Protein AF-A0A7S1CWX9-F1 (afdb_monomer_lite)

InterPro domains:
  IPR001563 Peptidase S10, serine carboxypeptidase [PF00450] (46-100)
  IPR029058 Alpha/Beta hydrolase fold [G3DSA:3.40.50.1820] (44-93)
  IPR029058 Alpha/Beta hydrolase fold [SSF53474] (20-100)

Secondary structure (DSSP, 8-state):
-HHHHHHHHHHHHHHHHHTHHHHEE--TT-----S-PPPPPEESS-EEEEEETTHHHHHHHHHHHHHHHHHTT---SSB--EEEEEEES----HHHH--HHHHHHT-

Foldseek 3Di:
DVVVLVVVLVVVLVVCVVVVVPFWDFDPPPPPDPDPDGGQIETPDADEAEEEEQVLVVVVVNVCSLVVCVVVVHPDRYHHHHDYYYYYHYPNDPVVVVVVVVVVVVD

Organism: Cyclophora tenuis (NCBI:txid216820)

Structure (mmCIF, N/CA/C/O backbone):
data_AF-A0A7S1CWX9-F1
#
_entry.id   AF-A0A7S1CWX9-F1
#
loop_
_atom_site.group_PDB
_atom_site.id
_atom_site.type_symbol
_atom_site.label_atom_id
_atom_site.label_alt_id
_atom_site.label_comp_id
_atom_site.label_asym_id
_atom_site.label_entity_id
_atom_site.label_seq_id
_atom_site.pdbx_PDB_ins_code
_atom_site.Cartn_x
_atom_site.Cartn_y
_atom_site.Cartn_z
_atom_site.occupancy
_atom_site.B_iso_or_equiv
_atom_site.auth_seq_id
_atom_site.auth_comp_id
_atom_site.auth_asym_id
_atom_site.auth_atom_id
_atom_site.pdbx_PDB_model_num
ATOM 1 N N . ASP A 1 1 ? 14.967 -2.715 1.819 1.00 81.31 1 ASP A N 1
ATOM 2 C CA . ASP A 1 1 ? 14.940 -1.434 2.550 1.00 81.31 1 ASP A CA 1
ATOM 3 C C . ASP A 1 1 ? 14.035 -1.447 3.774 1.00 81.31 1 ASP A C 1
ATOM 5 O O . ASP A 1 1 ? 12.858 -1.123 3.681 1.00 81.31 1 ASP A O 1
ATOM 9 N N . HIS A 1 2 ? 14.574 -1.802 4.943 1.00 90.75 2 HIS A N 1
ATOM 10 C CA . HIS A 1 2 ? 13.790 -1.790 6.186 1.00 90.75 2 HIS A CA 1
ATOM 11 C C . HIS A 1 2 ? 13.342 -0.373 6.585 1.00 90.75 2 HIS A C 1
ATOM 13 O O . HIS A 1 2 ? 12.192 -0.182 6.972 1.00 90.75 2 HIS A O 1
ATOM 19 N N . GLU A 1 3 ? 14.234 0.617 6.479 1.00 94.62 3 GLU A N 1
ATOM 20 C CA . GLU A 1 3 ? 13.951 2.019 6.821 1.00 94.62 3 GLU A CA 1
ATOM 21 C C . GLU A 1 3 ? 12.839 2.593 5.935 1.00 94.62 3 GLU A C 1
ATOM 23 O O . GLU A 1 3 ? 11.813 3.021 6.450 1.00 94.62 3 GLU A O 1
ATOM 28 N N . VAL A 1 4 ? 12.960 2.454 4.609 1.00 95.38 4 VAL A N 1
ATOM 29 C CA . VAL A 1 4 ? 11.935 2.917 3.657 1.00 95.38 4 VAL A CA 1
ATOM 30 C C . VAL A 1 4 ? 10.576 2.262 3.924 1.00 95.38 4 VAL A C 1
ATOM 32 O O . VAL A 1 4 ? 9.558 2.951 3.945 1.00 95.38 4 VAL A O 1
ATOM 35 N N . ASN A 1 5 ? 10.537 0.946 4.163 1.00 95.94 5 ASN A N 1
ATOM 36 C CA . ASN A 1 5 ? 9.288 0.253 4.491 1.00 95.94 5 ASN A CA 1
ATOM 37 C C . ASN A 1 5 ? 8.676 0.766 5.803 1.00 95.94 5 ASN A C 1
ATOM 39 O O . ASN A 1 5 ? 7.458 0.934 5.898 1.00 95.94 5 ASN A O 1
ATOM 43 N N . THR A 1 6 ? 9.517 1.015 6.807 1.00 94.56 6 THR A N 1
ATOM 44 C CA . THR A 1 6 ? 9.104 1.518 8.119 1.00 94.56 6 THR A CA 1
ATOM 45 C C . THR A 1 6 ? 8.504 2.913 7.992 1.00 94.56 6 THR A C 1
ATOM 47 O O . THR A 1 6 ? 7.359 3.124 8.393 1.00 94.56 6 THR A O 1
ATOM 50 N N . ASP A 1 7 ? 9.230 3.836 7.367 1.00 96.12 7 ASP A N 1
ATOM 51 C CA . ASP A 1 7 ? 8.813 5.228 7.196 1.00 96.12 7 ASP A CA 1
ATOM 52 C C . ASP A 1 7 ? 7.554 5.340 6.341 1.00 96.12 7 ASP A C 1
ATOM 54 O O . ASP A 1 7 ? 6.619 6.062 6.695 1.00 96.12 7 ASP A O 1
ATOM 58 N N . PHE A 1 8 ? 7.480 4.572 5.250 1.00 96.06 8 PHE A N 1
ATOM 59 C CA . PHE A 1 8 ? 6.285 4.520 4.415 1.00 96.06 8 PHE A CA 1
ATOM 60 C C . PHE A 1 8 ? 5.073 3.997 5.192 1.00 96.06 8 PHE A C 1
ATOM 62 O O . PHE A 1 8 ? 3.980 4.554 5.079 1.00 96.06 8 PHE A O 1
ATOM 69 N N . THR A 1 9 ? 5.257 2.958 6.011 1.00 94.94 9 THR A N 1
ATOM 70 C CA . THR A 1 9 ? 4.179 2.418 6.849 1.00 94.94 9 THR A CA 1
ATOM 71 C C . THR A 1 9 ? 3.691 3.463 7.849 1.00 94.94 9 THR A C 1
ATOM 73 O O . THR A 1 9 ? 2.484 3.672 7.958 1.00 94.94 9 THR A O 1
ATOM 76 N N . TYR A 1 10 ? 4.602 4.168 8.528 1.00 94.56 10 TYR A N 1
ATOM 77 C CA . TYR A 1 10 ? 4.238 5.255 9.440 1.00 94.56 10 TYR A CA 1
ATOM 78 C C . TYR A 1 10 ? 3.483 6.374 8.728 1.00 94.56 10 TYR A C 1
ATOM 80 O O . TYR A 1 10 ? 2.434 6.806 9.205 1.00 94.56 10 TYR A O 1
ATOM 88 N N . PHE A 1 11 ? 3.984 6.818 7.575 1.00 96.62 11 PHE A N 1
ATOM 89 C CA . PHE A 1 11 ? 3.317 7.825 6.758 1.00 96.62 11 PHE A CA 1
ATOM 90 C C . PHE A 1 11 ? 1.893 7.394 6.386 1.00 96.62 11 PHE A C 1
ATOM 92 O O . PHE A 1 11 ? 0.950 8.169 6.554 1.00 96.62 11 PHE A O 1
ATOM 99 N N . LEU A 1 12 ? 1.726 6.160 5.905 1.00 96.12 12 LEU A N 1
ATOM 100 C CA . LEU A 1 12 ? 0.432 5.643 5.473 1.00 96.12 12 LEU A CA 1
ATOM 101 C C . LEU A 1 12 ? -0.553 5.533 6.644 1.00 96.12 12 LEU A C 1
ATOM 103 O O . LEU A 1 12 ? -1.703 5.951 6.511 1.00 96.12 12 LEU A O 1
ATOM 107 N N . GLU A 1 13 ? -0.115 5.019 7.795 1.00 94.81 13 GLU A N 1
ATOM 108 C CA . GLU A 1 13 ? -0.946 4.958 9.000 1.00 94.81 13 GLU A CA 1
ATOM 109 C C . GLU A 1 13 ? -1.370 6.356 9.465 1.00 94.81 13 GLU A C 1
ATOM 111 O O . GLU A 1 13 ? -2.556 6.582 9.713 1.00 94.81 13 GLU A O 1
ATOM 116 N N . GLU A 1 14 ? -0.438 7.309 9.548 1.00 96.56 14 GLU A N 1
ATOM 117 C CA . GLU A 1 14 ? -0.743 8.686 9.952 1.00 96.56 14 GLU A CA 1
ATOM 118 C C . GLU A 1 14 ? -1.708 9.364 8.979 1.00 96.56 14 GLU A C 1
ATOM 120 O O . GLU A 1 14 ? -2.682 9.985 9.407 1.00 96.56 14 GLU A O 1
ATOM 125 N N . PHE A 1 15 ? -1.512 9.188 7.671 1.00 97.25 15 PHE A N 1
ATOM 126 C CA . PHE A 1 15 ? -2.429 9.700 6.656 1.00 97.25 15 PHE A CA 1
ATOM 127 C C . PHE A 1 15 ? -3.849 9.143 6.842 1.00 97.25 15 PHE A C 1
ATOM 129 O O . PHE A 1 15 ? -4.828 9.896 6.861 1.00 97.25 15 PHE A O 1
ATOM 136 N N . LEU A 1 16 ? -3.973 7.824 7.016 1.00 96.62 16 LEU A N 1
ATOM 137 C CA . LEU A 1 16 ? -5.264 7.159 7.193 1.00 96.62 16 LEU A CA 1
ATOM 138 C C . LEU A 1 16 ? -5.953 7.578 8.495 1.00 96.62 16 LEU A C 1
ATOM 140 O O . LEU A 1 16 ? -7.169 7.775 8.507 1.00 96.62 1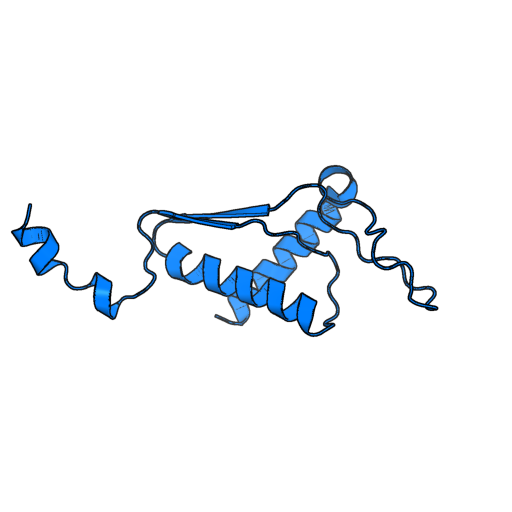6 LEU A O 1
ATOM 144 N N . LEU A 1 17 ? -5.196 7.745 9.579 1.00 95.69 17 LEU A N 1
ATOM 145 C CA . LEU A 1 17 ? -5.716 8.191 10.871 1.00 95.69 17 LEU A CA 1
ATOM 146 C C . LEU A 1 17 ? -6.130 9.662 10.849 1.00 95.69 17 LEU A C 1
ATOM 148 O O . LEU A 1 17 ? -7.185 10.008 11.391 1.00 95.69 17 LEU A O 1
ATOM 152 N N . PHE A 1 18 ? -5.350 10.518 10.191 1.00 97.44 18 PHE A N 1
ATOM 153 C CA . PHE A 1 18 ? -5.678 11.928 10.016 1.00 97.44 18 PHE A CA 1
ATOM 154 C C . PHE A 1 18 ? -7.006 12.089 9.264 1.00 97.44 18 PHE A C 1
ATOM 156 O O . PHE A 1 18 ? -7.894 12.825 9.696 1.00 97.44 18 PHE A O 1
ATOM 163 N N . TYR A 1 19 ? -7.205 11.306 8.201 1.00 97.12 19 TYR A N 1
ATOM 164 C CA . TYR A 1 19 ? -8.435 11.286 7.408 1.00 97.12 19 TYR A CA 1
ATOM 165 C C . TYR A 1 19 ? -9.389 10.138 7.782 1.00 97.12 19 TYR A C 1
ATOM 167 O O . TYR A 1 19 ? -10.161 9.668 6.940 1.00 97.12 19 TYR A O 1
ATOM 175 N N . LYS A 1 20 ? -9.397 9.700 9.050 1.00 95.81 20 LYS A N 1
ATOM 176 C CA . LYS A 1 20 ? -10.147 8.507 9.494 1.00 95.81 20 LYS A CA 1
ATOM 177 C C . LYS A 1 20 ? -11.619 8.504 9.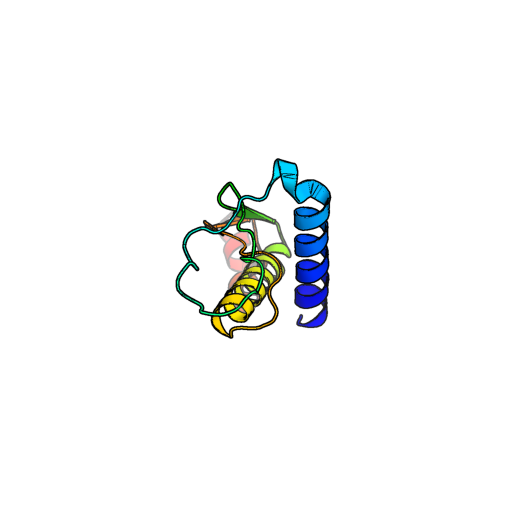086 1.00 95.81 20 LYS A C 1
ATOM 179 O O . LYS A 1 20 ? -12.149 7.475 8.687 1.00 95.81 20 LYS A O 1
ATOM 184 N N . ASN A 1 21 ? -12.279 9.662 9.127 1.00 96.12 21 ASN A N 1
ATOM 185 C CA . ASN A 1 21 ? -13.702 9.772 8.803 1.00 96.12 21 ASN A CA 1
ATOM 186 C C . ASN A 1 21 ? -13.983 9.468 7.323 1.00 96.12 21 ASN A C 1
ATOM 188 O O . ASN A 1 21 ? -15.088 9.045 6.979 1.00 96.12 21 ASN A O 1
ATOM 192 N N . LEU A 1 22 ? -12.989 9.655 6.453 1.00 96.69 22 LEU A N 1
ATOM 193 C CA . LEU A 1 22 ? -13.077 9.380 5.025 1.00 96.69 22 LEU A CA 1
ATOM 194 C C . LEU A 1 22 ? -12.726 7.922 4.732 1.00 96.69 22 LEU A C 1
ATOM 196 O O . LEU A 1 22 ? -13.531 7.237 4.102 1.00 96.69 22 LEU A O 1
ATOM 200 N N . PHE A 1 23 ? -11.598 7.430 5.252 1.00 96.56 23 PHE A N 1
ATOM 201 C CA . PHE A 1 23 ? -11.014 6.155 4.816 1.00 96.56 23 PHE A CA 1
ATOM 202 C C . PHE A 1 23 ? -11.214 4.974 5.765 1.00 96.56 23 PHE A C 1
ATOM 204 O O . PHE A 1 23 ? -11.078 3.836 5.319 1.00 96.56 23 PHE A O 1
ATOM 211 N N . LEU A 1 24 ? -11.544 5.200 7.039 1.00 96.44 24 LEU A N 1
ATOM 212 C CA . LEU A 1 24 ? -11.569 4.149 8.058 1.00 96.44 24 LEU A CA 1
ATOM 213 C C . LEU A 1 24 ? -12.975 3.874 8.595 1.00 96.44 24 LEU A C 1
ATOM 215 O O . LEU A 1 24 ? -13.833 4.755 8.666 1.00 96.44 24 LEU A O 1
ATOM 219 N N . GLN A 1 25 ? -13.198 2.629 8.996 1.00 94.25 25 GLN A N 1
ATOM 220 C CA . GLN A 1 25 ? -14.398 2.167 9.682 1.00 94.25 25 GLN A CA 1
ATOM 221 C C . GLN A 1 25 ? -14.028 1.296 10.889 1.00 94.25 25 GLN A C 1
ATOM 223 O O . GLN A 1 25 ? -12.933 0.728 10.927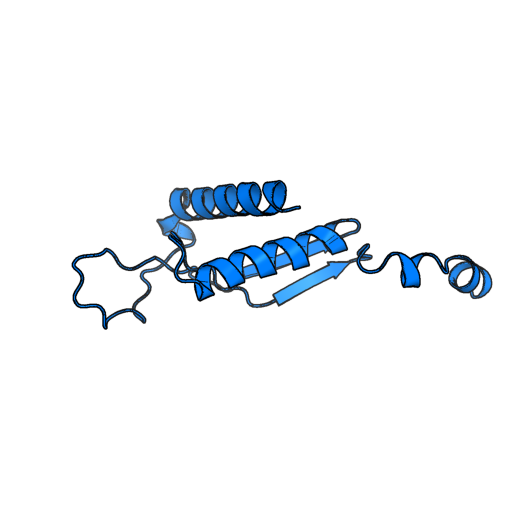 1.00 94.25 25 GLN A O 1
ATOM 228 N N . PRO A 1 26 ? -14.920 1.167 11.886 1.00 91.00 26 PRO A N 1
ATOM 229 C CA . PRO A 1 26 ? -14.705 0.245 12.993 1.00 91.00 26 PRO A CA 1
ATOM 230 C C . PRO A 1 26 ? -14.522 -1.189 12.487 1.00 91.00 26 PRO A C 1
ATOM 232 O O . PRO A 1 26 ? -15.317 -1.668 11.676 1.00 91.00 26 PRO A O 1
ATOM 235 N N . ASN A 1 27 ? -13.499 -1.886 12.983 1.00 84.25 27 ASN A N 1
ATOM 236 C CA . ASN A 1 27 ? -13.325 -3.303 12.692 1.00 84.25 27 ASN A CA 1
ATOM 237 C C . ASN A 1 27 ? -14.164 -4.140 13.666 1.00 84.25 27 ASN A C 1
ATOM 239 O O . ASN A 1 27 ? -13.772 -4.394 14.804 1.00 84.25 27 ASN A O 1
ATOM 243 N N . ASN A 1 28 ? -15.347 -4.555 13.215 1.00 72.12 28 ASN A N 1
ATOM 244 C CA . ASN A 1 28 ? -16.288 -5.325 14.030 1.00 72.12 28 ASN A CA 1
ATOM 245 C C . ASN A 1 28 ? -15.950 -6.827 14.112 1.00 72.12 28 ASN A C 1
ATOM 247 O O . ASN A 1 28 ? -16.660 -7.554 14.806 1.00 72.12 28 ASN A O 1
ATOM 251 N N . HIS A 1 29 ? -14.903 -7.296 13.419 1.00 62.47 29 HIS A N 1
ATOM 252 C CA . HIS A 1 29 ? -14.512 -8.709 13.416 1.00 62.47 29 HIS A CA 1
ATOM 253 C C . HIS A 1 29 ? -13.697 -9.126 14.656 1.00 62.47 29 HIS A C 1
ATOM 255 O O . HIS A 1 29 ? -13.747 -10.293 15.034 1.00 62.47 29 HIS A O 1
ATOM 261 N N . ASN A 1 30 ? -13.049 -8.189 15.361 1.00 54.72 30 ASN A N 1
ATOM 262 C CA . ASN A 1 30 ? -12.287 -8.457 16.594 1.00 54.72 30 ASN A CA 1
ATOM 263 C C . ASN A 1 30 ? -13.122 -8.214 17.864 1.00 54.72 30 ASN A C 1
ATOM 265 O O . ASN A 1 30 ? -12.754 -7.428 18.732 1.00 54.72 30 ASN A O 1
ATOM 269 N N . LYS A 1 31 ? -14.286 -8.865 17.97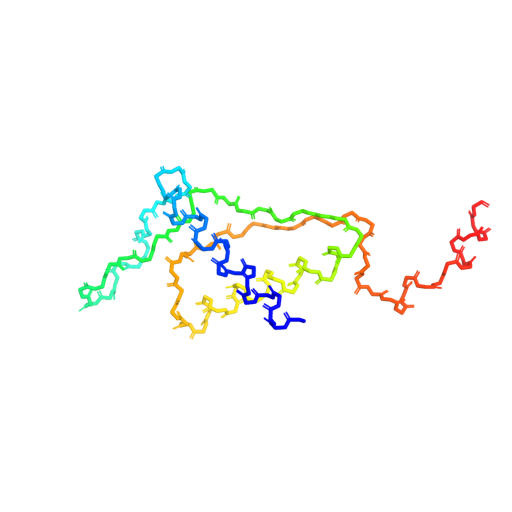6 1.00 49.78 31 LYS A N 1
ATOM 270 C CA . LYS A 1 31 ? -15.192 -8.708 19.133 1.00 49.78 31 LYS A CA 1
ATOM 271 C C . LYS A 1 31 ? -14.974 -9.725 20.264 1.00 49.78 31 LYS A C 1
ATOM 273 O O . LYS A 1 31 ? -15.781 -9.768 21.187 1.00 49.78 31 LYS A O 1
ATOM 278 N N . ASN A 1 32 ? -13.899 -10.514 20.199 1.00 47.53 32 ASN A N 1
ATOM 279 C CA . ASN A 1 32 ? -13.624 -11.620 21.123 1.00 47.53 32 ASN A CA 1
ATOM 280 C C . ASN A 1 32 ? -12.396 -11.407 22.017 1.00 47.53 32 ASN A C 1
ATOM 282 O O . ASN A 1 32 ? -11.851 -12.387 22.509 1.00 47.53 32 ASN A O 1
ATOM 286 N N . ASP A 1 33 ? -11.985 -10.164 22.269 1.00 54.78 33 ASP A N 1
ATOM 287 C CA . ASP A 1 33 ? -10.965 -9.905 23.282 1.00 54.78 33 ASP A CA 1
ATOM 288 C C . ASP A 1 33 ? -11.563 -9.153 24.459 1.00 54.78 33 ASP A C 1
ATOM 290 O O . ASP A 1 33 ? -12.073 -8.042 24.354 1.00 54.78 33 ASP A O 1
ATOM 294 N N . ASN A 1 34 ? -11.451 -9.791 25.614 1.00 54.91 34 ASN A N 1
ATOM 295 C CA . A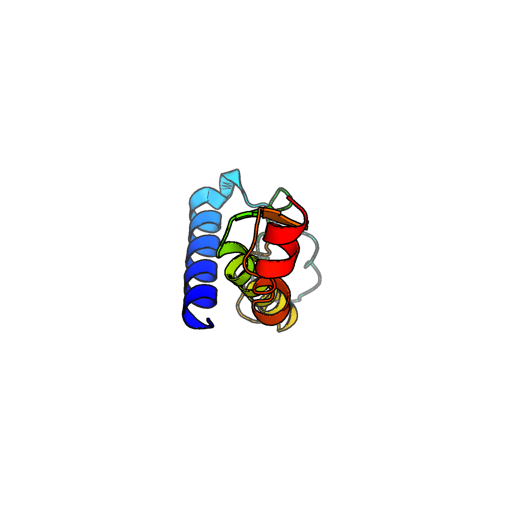SN A 1 34 ? -11.894 -9.407 26.950 1.00 54.91 34 ASN A CA 1
ATOM 296 C C . ASN A 1 34 ? -11.097 -8.195 27.484 1.00 54.91 34 ASN A C 1
ATOM 298 O O . ASN A 1 34 ? -10.893 -8.034 28.687 1.00 54.91 34 ASN A O 1
ATOM 302 N N . THR A 1 35 ? -10.573 -7.373 26.580 1.00 59.34 35 THR A N 1
ATOM 303 C CA . THR A 1 35 ? -9.697 -6.246 26.841 1.00 59.34 35 THR A CA 1
ATOM 304 C C . THR A 1 35 ? -10.487 -4.976 26.561 1.00 59.34 35 THR A C 1
ATOM 306 O O . THR A 1 35 ? -11.151 -4.848 25.539 1.00 59.34 35 THR A O 1
ATOM 309 N N . ASN A 1 36 ? -10.415 -3.996 27.461 1.00 59.75 36 ASN A N 1
ATOM 310 C CA . ASN A 1 36 ? -10.999 -2.663 27.258 1.00 59.75 36 ASN A CA 1
ATOM 311 C C . ASN A 1 36 ? -10.268 -1.855 26.154 1.00 59.75 36 ASN A C 1
ATOM 313 O O . ASN A 1 36 ? -10.276 -0.625 26.180 1.00 59.75 36 ASN A O 1
ATOM 317 N N . ALA A 1 37 ? -9.565 -2.521 25.232 1.00 64.81 37 ALA A N 1
ATOM 318 C CA . ALA A 1 37 ? -8.824 -1.891 24.155 1.00 64.81 37 ALA A CA 1
ATOM 319 C C . ALA A 1 37 ? -9.791 -1.437 23.055 1.00 64.81 37 ALA A C 1
ATOM 321 O O . ALA A 1 37 ? -10.721 -2.154 22.683 1.00 64.81 37 ALA A O 1
ATOM 322 N N . LEU A 1 38 ? -9.576 -0.230 22.528 1.00 68.25 38 LEU A N 1
ATOM 323 C CA . LEU A 1 38 ? -10.321 0.231 21.361 1.00 68.25 38 LEU A CA 1
ATOM 324 C C . LEU A 1 38 ? -10.048 -0.716 20.176 1.00 68.25 38 LEU A C 1
ATOM 326 O O . LEU A 1 38 ? -8.885 -1.052 19.941 1.00 68.25 38 LEU A O 1
ATOM 330 N N . PRO A 1 39 ? -11.075 -1.111 19.401 1.00 80.12 39 PRO A N 1
ATOM 331 C CA . PRO A 1 39 ? -10.872 -1.926 18.212 1.00 80.12 39 PRO A CA 1
ATOM 332 C C . PRO A 1 39 ? -10.009 -1.169 17.197 1.00 80.12 39 PRO A C 1
ATOM 334 O O . PRO A 1 39 ? -10.257 0.007 16.916 1.00 80.12 39 PRO A O 1
ATOM 337 N N . ILE A 1 40 ? -9.012 -1.854 16.631 1.00 88.06 40 ILE A N 1
ATOM 338 C CA . ILE A 1 40 ? -8.159 -1.311 15.567 1.00 88.06 40 ILE A CA 1
ATOM 339 C C . ILE A 1 40 ? -9.054 -1.007 14.353 1.00 88.06 40 ILE A C 1
ATOM 341 O O . ILE A 1 40 ? -9.733 -1.915 13.872 1.00 88.06 40 ILE A O 1
ATOM 345 N N . PRO A 1 41 ? -9.123 0.241 13.857 1.00 93.00 41 PRO A N 1
ATOM 346 C CA . PRO A 1 41 ? -9.945 0.573 12.699 1.00 93.00 41 PRO A CA 1
ATOM 347 C C . PRO A 1 41 ? -9.404 -0.098 11.432 1.00 93.00 41 PRO A C 1
ATOM 349 O O . PRO A 1 41 ? -8.197 -0.261 11.278 1.00 93.00 41 PRO A O 1
ATOM 352 N N . THR A 1 42 ? -10.296 -0.435 10.505 1.00 94.81 42 THR A N 1
ATOM 353 C CA . THR A 1 42 ? -9.955 -1.047 9.214 1.00 94.81 42 THR A CA 1
ATOM 354 C C . THR A 1 42 ? -10.323 -0.114 8.063 1.00 94.81 42 THR A C 1
ATOM 356 O O . THR A 1 42 ? -11.213 0.735 8.196 1.00 94.81 42 THR A O 1
ATOM 359 N N . THR A 1 43 ? -9.643 -0.225 6.927 1.00 95.88 43 THR A N 1
ATOM 360 C CA . THR A 1 43 ? -9.946 0.588 5.740 1.00 95.88 43 THR A CA 1
ATOM 361 C C . THR A 1 43 ? -11.329 0.249 5.172 1.00 95.88 43 THR A C 1
ATOM 363 O O . THR A 1 43 ? -11.678 -0.920 5.018 1.00 95.88 43 THR A O 1
ATOM 366 N N . LYS A 1 44 ? -12.131 1.265 4.821 1.00 96.00 44 LYS A N 1
ATOM 367 C CA . LYS A 1 44 ? -13.491 1.094 4.262 1.00 96.00 44 LYS A CA 1
ATOM 368 C C . LYS A 1 44 ? -13.508 0.358 2.928 1.00 96.00 44 LYS A C 1
ATOM 370 O O . LYS A 1 44 ? -14.463 -0.348 2.619 1.00 96.00 44 LYS A O 1
ATOM 375 N N . CYS A 1 45 ? -12.483 0.579 2.116 1.00 93.94 45 CYS A N 1
ATOM 376 C CA . CYS A 1 45 ? -12.321 -0.029 0.807 1.00 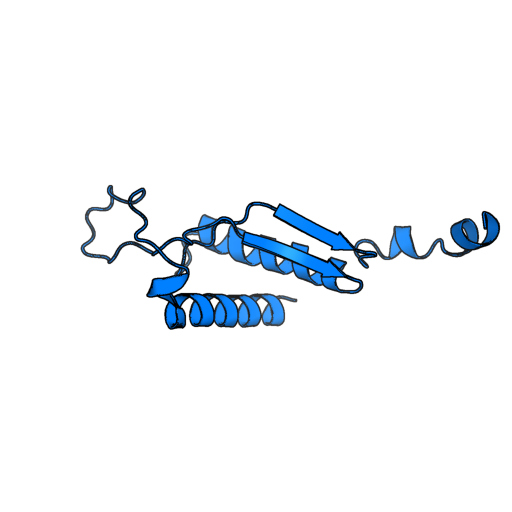93.94 45 CYS A CA 1
ATOM 377 C C . CYS A 1 45 ? -11.005 -0.799 0.740 1.00 93.94 45 CYS A C 1
ATOM 379 O O . CYS A 1 45 ? -10.112 -0.626 1.571 1.00 93.94 45 CYS A O 1
ATOM 381 N N . ARG A 1 46 ? -10.906 -1.666 -0.266 1.00 95.62 46 ARG A N 1
ATOM 382 C CA . ARG A 1 46 ? -9.692 -2.428 -0.529 1.00 95.62 46 ARG A CA 1
ATOM 383 C C . ARG A 1 46 ? -8.648 -1.531 -1.195 1.00 95.62 46 ARG A C 1
ATOM 385 O O . ARG A 1 46 ? -8.979 -0.798 -2.126 1.00 95.62 46 ARG A O 1
ATOM 392 N N . ILE A 1 47 ? -7.404 -1.613 -0.736 1.00 96.19 47 ILE A N 1
ATOM 393 C CA . ILE A 1 47 ? -6.276 -0.846 -1.268 1.00 96.19 47 ILE A CA 1
ATOM 394 C C . ILE A 1 47 ? -5.575 -1.637 -2.374 1.00 96.19 47 ILE A C 1
ATOM 396 O O . ILE A 1 47 ? -5.300 -2.830 -2.226 1.00 96.19 47 ILE A O 1
ATOM 400 N N . TYR A 1 48 ? -5.255 -0.942 -3.463 1.00 97.50 48 TYR A N 1
ATOM 401 C CA . TYR A 1 48 ? -4.396 -1.435 -4.532 1.00 97.50 48 TYR A CA 1
ATOM 402 C C . TYR A 1 48 ? -3.148 -0.562 -4.606 1.00 97.50 48 TYR A C 1
ATOM 404 O O . TYR A 1 48 ? -3.265 0.663 -4.626 1.00 97.50 48 TYR A O 1
ATOM 412 N N . MET A 1 49 ? -1.965 -1.175 -4.647 1.00 97.62 49 MET A N 1
ATOM 413 C CA . MET A 1 49 ? -0.718 -0.445 -4.884 1.00 97.62 49 MET A CA 1
ATOM 414 C C . MET A 1 49 ? -0.347 -0.505 -6.359 1.00 97.62 49 MET A C 1
ATOM 416 O O . MET A 1 49 ? -0.276 -1.581 -6.949 1.00 97.62 49 MET A O 1
ATOM 420 N N . THR A 1 50 ? -0.097 0.652 -6.960 1.00 98.00 50 THR A N 1
ATOM 421 C CA . THR A 1 50 ? 0.304 0.733 -8.364 1.00 98.00 50 THR A CA 1
ATOM 422 C C . THR A 1 50 ? 1.524 1.616 -8.529 1.00 98.00 50 THR A C 1
ATOM 424 O O . THR A 1 50 ? 1.637 2.630 -7.844 1.00 98.00 50 THR A O 1
ATOM 427 N N . GLY A 1 51 ? 2.409 1.274 -9.456 1.00 97.06 51 GLY A N 1
ATOM 428 C CA . GLY A 1 51 ? 3.589 2.080 -9.752 1.00 97.06 51 GLY A CA 1
ATOM 429 C C . GLY A 1 51 ? 4.354 1.554 -10.956 1.00 97.06 51 GLY A C 1
ATOM 430 O O . GLY A 1 51 ? 3.969 0.549 -11.552 1.00 97.06 51 GLY A O 1
ATOM 431 N N . GLU A 1 52 ? 5.444 2.228 -11.305 1.00 97.12 52 GLU A N 1
ATOM 432 C CA . GLU A 1 52 ? 6.286 1.862 -12.442 1.00 97.12 52 GLU A CA 1
ATOM 433 C C . GLU A 1 52 ? 7.780 1.863 -12.108 1.00 97.12 52 GLU A C 1
ATOM 435 O O . GLU A 1 52 ? 8.199 2.385 -11.070 1.00 97.12 52 GLU A O 1
ATOM 440 N N . SER A 1 53 ? 8.599 1.302 -13.004 1.00 95.56 53 SER A N 1
ATOM 441 C CA . SER A 1 53 ? 10.062 1.365 -12.910 1.00 95.56 53 SER A CA 1
ATOM 442 C C . SER A 1 53 ? 10.564 0.792 -11.573 1.00 95.56 53 SER A C 1
ATOM 444 O O . SER A 1 53 ? 10.298 -0.367 -11.247 1.00 95.56 53 SER A O 1
ATOM 446 N N . HIS A 1 54 ? 11.252 1.576 -10.744 1.00 93.88 54 HIS A N 1
ATOM 447 C CA . HIS A 1 54 ? 11.775 1.117 -9.456 1.00 93.88 54 HIS A CA 1
ATOM 448 C C . HIS A 1 54 ? 10.685 0.739 -8.432 1.00 93.88 54 HIS A C 1
ATOM 450 O O . HIS A 1 54 ? 10.977 0.100 -7.423 1.00 93.88 54 HIS A O 1
ATOM 456 N N . ALA A 1 55 ? 9.408 1.035 -8.706 1.00 96.00 55 ALA A N 1
ATOM 457 C CA . ALA A 1 55 ? 8.288 0.500 -7.932 1.00 96.00 55 ALA A CA 1
ATOM 458 C C . ALA A 1 55 ? 8.225 -1.040 -7.952 1.00 96.00 55 ALA A C 1
ATOM 460 O O . ALA A 1 55 ? 7.636 -1.628 -7.047 1.00 96.00 55 ALA A O 1
ATOM 461 N N . GLY A 1 56 ? 8.872 -1.689 -8.931 1.00 94.44 56 GLY A N 1
ATOM 462 C CA . GLY A 1 56 ? 9.096 -3.137 -8.939 1.00 94.44 56 GLY A CA 1
ATOM 463 C C . GLY A 1 56 ? 9.850 -3.659 -7.714 1.00 94.44 56 GLY A C 1
ATOM 464 O O . GLY A 1 56 ? 9.588 -4.774 -7.274 1.00 94.44 56 GLY A O 1
ATOM 465 N N . HIS A 1 57 ? 10.703 -2.828 -7.111 1.00 94.81 57 HIS A N 1
ATOM 466 C CA . HIS A 1 57 ? 11.363 -3.116 -5.844 1.00 94.81 57 HIS A CA 1
ATOM 467 C C . HIS A 1 57 ? 10.477 -2.738 -4.645 1.00 94.81 57 HIS A C 1
ATOM 469 O O . HIS A 1 57 ? 10.292 -3.528 -3.718 1.00 94.81 57 HIS A O 1
ATOM 475 N N . TYR A 1 58 ? 9.897 -1.533 -4.670 1.00 96.69 58 TYR A N 1
ATOM 476 C CA . TYR A 1 58 ? 9.213 -0.968 -3.504 1.00 96.69 58 TYR A CA 1
ATOM 477 C C . TYR A 1 58 ? 7.857 -1.599 -3.198 1.00 96.69 58 TYR A C 1
ATOM 479 O O . TYR A 1 58 ? 7.600 -1.917 -2.041 1.00 96.69 58 TYR A O 1
ATOM 487 N N . ILE A 1 59 ? 6.988 -1.792 -4.195 1.00 97.56 59 ILE A N 1
ATOM 488 C CA . ILE A 1 59 ? 5.610 -2.246 -3.950 1.00 97.56 59 ILE A CA 1
ATOM 489 C C . ILE A 1 59 ? 5.583 -3.626 -3.274 1.00 97.56 59 ILE A C 1
ATOM 491 O O . ILE A 1 59 ? 4.944 -3.739 -2.225 1.00 97.56 59 ILE A O 1
ATOM 495 N N . PRO A 1 60 ? 6.297 -4.656 -3.778 1.00 96.56 60 PRO A N 1
ATOM 496 C CA . PRO A 1 60 ? 6.334 -5.952 -3.104 1.00 96.56 60 PRO A CA 1
ATOM 497 C C . PRO A 1 60 ? 6.922 -5.854 -1.690 1.00 96.56 60 PRO A C 1
ATOM 499 O O . PRO A 1 60 ? 6.347 -6.401 -0.753 1.00 96.56 60 PRO A O 1
ATOM 502 N N . SER A 1 61 ? 8.018 -5.102 -1.527 1.00 96.69 61 SER A N 1
ATOM 503 C CA . SER A 1 61 ? 8.707 -4.908 -0.243 1.00 96.69 61 SER A CA 1
ATOM 504 C C . SER A 1 61 ? 7.811 -4.249 0.814 1.00 96.69 61 SER A C 1
ATOM 506 O O . SER A 1 61 ? 7.723 -4.724 1.945 1.00 96.69 61 SER A O 1
ATOM 508 N N . MET A 1 62 ? 7.116 -3.167 0.457 1.00 97.00 62 MET A N 1
ATOM 509 C CA . MET A 1 62 ? 6.247 -2.422 1.372 1.00 97.00 62 MET A CA 1
ATOM 510 C C . MET A 1 62 ? 4.984 -3.209 1.730 1.00 97.00 62 MET A C 1
ATOM 512 O O . MET A 1 62 ? 4.584 -3.223 2.894 1.00 97.00 62 MET A O 1
ATOM 516 N N . MET A 1 63 ? 4.352 -3.874 0.756 1.00 96.25 63 MET A N 1
ATOM 517 C CA . MET A 1 63 ? 3.160 -4.688 1.017 1.00 96.25 63 MET A CA 1
ATOM 518 C C . MET A 1 63 ? 3.471 -5.859 1.948 1.00 96.25 63 MET A C 1
ATOM 520 O O . MET A 1 63 ? 2.728 -6.075 2.904 1.00 96.25 63 MET A O 1
ATOM 524 N N . ASP A 1 64 ? 4.569 -6.578 1.703 1.00 95.75 64 ASP A N 1
ATOM 525 C CA . ASP A 1 64 ? 5.006 -7.689 2.555 1.00 95.75 64 ASP A CA 1
ATOM 526 C C . ASP A 1 64 ? 5.308 -7.219 3.986 1.00 95.75 64 ASP A C 1
ATOM 528 O O . ASP A 1 64 ? 4.863 -7.820 4.966 1.00 95.75 64 ASP A O 1
ATOM 532 N N . PHE A 1 65 ? 5.968 -6.067 4.125 1.00 95.31 65 PHE A N 1
ATOM 533 C CA . PHE A 1 65 ? 6.239 -5.471 5.429 1.00 95.31 65 PHE A CA 1
ATOM 534 C C . PHE A 1 65 ? 4.954 -5.113 6.199 1.00 95.31 65 PHE A C 1
ATOM 536 O O . PHE A 1 65 ? 4.822 -5.445 7.374 1.00 95.31 65 PHE A O 1
ATOM 543 N N . ILE A 1 66 ? 3.965 -4.487 5.556 1.00 94.44 66 ILE A N 1
ATOM 544 C CA . ILE A 1 66 ? 2.705 -4.111 6.226 1.00 94.44 66 ILE A CA 1
ATOM 545 C C . ILE A 1 66 ? 1.879 -5.356 6.600 1.00 94.44 66 ILE A C 1
ATOM 547 O O . ILE A 1 66 ? 1.319 -5.437 7.700 1.00 94.44 66 ILE A O 1
ATOM 551 N N . LEU A 1 67 ? 1.818 -6.351 5.709 1.00 92.81 67 LEU A N 1
ATOM 552 C CA . LEU A 1 67 ? 1.092 -7.602 5.948 1.00 92.81 67 LEU A CA 1
ATOM 553 C C . LEU A 1 67 ? 1.737 -8.431 7.068 1.00 92.81 67 LEU A C 1
ATOM 555 O O . LEU A 1 67 ? 1.032 -8.939 7.945 1.00 92.81 67 LEU A O 1
ATOM 559 N N . SER A 1 68 ? 3.067 -8.535 7.086 1.00 91.69 68 SER A N 1
ATOM 560 C CA . SER A 1 68 ? 3.788 -9.297 8.110 1.00 91.69 68 SER A CA 1
ATOM 561 C C . SER A 1 68 ? 3.605 -8.706 9.511 1.00 91.69 68 SER A C 1
ATOM 563 O O . SER A 1 68 ? 3.338 -9.467 10.443 1.00 91.69 68 SER A O 1
ATOM 565 N N . ARG A 1 69 ? 3.608 -7.374 9.668 1.00 86.44 69 ARG A N 1
ATOM 566 C CA . ARG A 1 69 ? 3.319 -6.716 10.960 1.00 86.44 69 ARG A CA 1
ATOM 567 C C . ARG A 1 69 ? 1.928 -7.050 11.491 1.00 86.44 69 ARG A C 1
ATOM 569 O O . ARG A 1 69 ? 1.769 -7.341 12.674 1.00 86.44 69 ARG A O 1
ATOM 576 N N . THR A 1 70 ? 0.933 -7.097 10.609 1.00 76.19 70 THR A N 1
ATOM 577 C CA . THR A 1 70 ? -0.429 -7.514 10.980 1.00 76.19 70 THR A CA 1
ATOM 578 C C . THR A 1 70 ? -0.450 -8.960 11.486 1.00 76.19 70 THR A C 1
ATOM 580 O O . THR A 1 70 ? -1.098 -9.257 12.486 1.00 76.19 70 THR A O 1
ATOM 583 N N . SER A 1 71 ? 0.301 -9.863 10.845 1.00 73.69 71 SER A N 1
ATOM 584 C CA . SER A 1 71 ? 0.362 -11.279 11.241 1.00 73.69 71 SER A CA 1
ATOM 585 C C . SER A 1 71 ? 1.123 -11.538 12.549 1.00 73.69 71 SER A C 1
ATOM 587 O O . SER A 1 71 ? 0.811 -12.487 13.263 1.00 73.69 71 SER A O 1
ATOM 589 N N . GLN A 1 72 ? 2.108 -10.696 12.875 1.00 77.25 72 GLN A N 1
ATOM 590 C CA . GLN A 1 72 ? 2.990 -10.869 14.035 1.00 77.25 72 GLN A CA 1
ATOM 591 C C . GLN A 1 72 ? 2.434 -10.246 15.323 1.00 77.25 72 GLN A C 1
ATOM 593 O O . GLN A 1 72 ? 3.098 -10.284 16.356 1.00 77.25 72 GLN A O 1
ATOM 598 N N . ASN A 1 73 ? 1.206 -9.713 15.287 1.00 63.31 73 ASN A N 1
ATOM 599 C CA . ASN A 1 73 ? 0.586 -9.020 16.419 1.00 63.31 73 ASN A CA 1
ATOM 600 C C . ASN A 1 73 ? 1.433 -7.832 16.921 1.00 63.31 73 ASN A C 1
ATOM 602 O O . ASN A 1 73 ? 1.421 -7.481 18.105 1.00 63.31 73 ASN A O 1
ATOM 606 N N . ASP A 1 74 ? 2.172 -7.207 15.998 1.00 73.00 74 ASP A N 1
ATOM 607 C CA . ASP A 1 74 ? 2.823 -5.928 16.242 1.00 73.00 74 ASP A CA 1
ATOM 608 C C . ASP A 1 74 ? 1.775 -4.879 16.626 1.00 73.00 74 ASP A C 1
ATOM 610 O O . ASP A 1 74 ? 0.580 -5.026 16.364 1.00 73.00 74 ASP A O 1
ATOM 614 N N . ARG A 1 75 ? 2.224 -3.771 17.224 1.00 75.69 75 ARG A N 1
ATOM 615 C CA . ARG A 1 75 ? 1.374 -2.610 17.534 1.00 75.69 75 ARG A CA 1
ATOM 616 C C . ARG A 1 75 ? 0.912 -1.899 16.252 1.00 75.69 75 ARG A C 1
ATOM 618 O O . ARG A 1 75 ? 1.352 -0.786 15.974 1.00 75.69 75 ARG A O 1
ATOM 625 N N . ILE A 1 76 ? 0.049 -2.548 15.474 1.00 84.75 76 ILE A N 1
ATOM 626 C CA . ILE A 1 76 ? -0.610 -1.976 14.303 1.00 84.75 76 ILE A CA 1
ATOM 627 C C . ILE A 1 76 ? -1.685 -0.991 14.758 1.00 84.75 76 ILE A C 1
ATOM 629 O O . ILE A 1 76 ? -2.383 -1.211 15.752 1.00 84.75 76 ILE A O 1
ATOM 633 N N . ARG A 1 77 ? -1.805 0.130 14.046 1.00 90.62 77 ARG A N 1
ATOM 634 C CA . ARG A 1 77 ? -2.770 1.188 14.395 1.00 90.62 77 ARG A CA 1
ATOM 635 C C . ARG A 1 77 ? -3.963 1.221 13.459 1.00 90.62 77 ARG A C 1
ATOM 637 O O . ARG A 1 77 ? -5.012 1.749 13.827 1.00 90.62 77 ARG A O 1
ATOM 644 N N . VAL A 1 78 ? -3.794 0.662 12.266 1.00 92.31 78 VAL A N 1
ATOM 645 C CA . VAL A 1 78 ? -4.817 0.543 11.235 1.00 92.31 78 VAL A CA 1
ATOM 646 C C . VAL A 1 78 ? -4.679 -0.827 10.583 1.00 92.31 78 VAL A C 1
ATOM 648 O O . VAL A 1 78 ? -3.586 -1.232 10.202 1.00 92.31 78 VAL A O 1
ATOM 651 N N . ASP A 1 79 ? -5.795 -1.525 10.425 1.00 92.69 79 ASP A N 1
ATOM 652 C CA . ASP A 1 79 ? -5.880 -2.730 9.609 1.00 92.69 79 ASP A CA 1
ATOM 653 C C . ASP A 1 79 ? -6.074 -2.330 8.134 1.00 92.69 79 ASP A C 1
ATOM 655 O O . ASP A 1 79 ? -7.134 -1.842 7.728 1.00 92.69 79 ASP A O 1
ATOM 659 N N . ILE A 1 80 ? -5.012 -2.469 7.339 1.00 94.19 80 ILE A N 1
ATOM 660 C CA . ILE A 1 80 ? -4.977 -2.043 5.938 1.00 94.19 80 ILE A CA 1
ATOM 661 C C . ILE A 1 80 ? -5.354 -3.214 5.028 1.00 94.19 80 ILE A C 1
ATOM 663 O O . ILE A 1 80 ? -4.613 -4.183 4.873 1.00 94.19 80 ILE A O 1
ATOM 667 N N . GLN A 1 81 ? -6.501 -3.099 4.360 1.00 94.81 81 GLN A N 1
ATOM 668 C CA . GLN A 1 81 ? -7.061 -4.186 3.562 1.00 94.81 81 GLN A CA 1
ATOM 669 C C . GLN A 1 81 ? -6.568 -4.145 2.112 1.00 94.81 81 GLN A C 1
ATOM 671 O O . GLN A 1 81 ? -7.247 -3.613 1.233 1.00 94.81 81 GLN A O 1
ATOM 676 N N . PHE A 1 82 ? -5.410 -4.740 1.827 1.00 96.06 82 PHE A N 1
ATOM 677 C CA . PHE A 1 82 ? -4.926 -4.878 0.449 1.00 96.06 82 PHE A CA 1
ATOM 678 C C . PHE A 1 82 ? -5.759 -5.872 -0.374 1.00 96.06 82 PHE A C 1
ATOM 680 O O . PHE A 1 82 ? -6.137 -6.941 0.109 1.00 96.06 82 PHE A O 1
ATOM 687 N N . ALA A 1 83 ? -6.015 -5.540 -1.642 1.00 96.62 83 ALA A N 1
ATOM 688 C CA . ALA A 1 83 ? -6.594 -6.460 -2.626 1.00 96.62 83 ALA A CA 1
ATOM 689 C C . ALA A 1 83 ? -5.629 -6.858 -3.746 1.00 96.62 83 ALA A C 1
ATOM 691 O O . ALA A 1 83 ? -5.836 -7.903 -4.359 1.00 96.62 83 ALA A O 1
ATOM 692 N N . GLY A 1 84 ? -4.587 -6.073 -4.017 1.00 96.50 84 GLY A N 1
ATOM 693 C CA . GLY A 1 84 ? -3.603 -6.437 -5.028 1.00 96.50 84 GLY A CA 1
ATOM 694 C C . GLY A 1 84 ? -2.632 -5.319 -5.370 1.00 96.50 84 GLY A C 1
ATOM 695 O O . GLY A 1 84 ? -2.656 -4.242 -4.771 1.00 96.50 84 GLY A O 1
ATOM 696 N N . ALA A 1 85 ? -1.795 -5.593 -6.366 1.00 97.69 85 ALA A N 1
ATOM 697 C CA . ALA A 1 85 ? -0.829 -4.652 -6.902 1.00 97.69 85 ALA A CA 1
ATOM 698 C C . ALA A 1 85 ? -0.747 -4.734 -8.427 1.00 97.69 85 ALA A C 1
ATOM 700 O O . ALA A 1 85 ? -0.983 -5.794 -9.006 1.00 97.69 85 ALA A O 1
ATOM 701 N N . ALA A 1 86 ? -0.373 -3.626 -9.065 1.00 97.81 86 ALA A N 1
ATOM 702 C CA . ALA A 1 86 ? -0.031 -3.581 -10.484 1.00 97.81 86 ALA A CA 1
ATOM 703 C C . ALA A 1 86 ? 1.263 -2.784 -10.688 1.00 97.81 86 ALA A C 1
ATOM 705 O O . ALA A 1 86 ? 1.388 -1.657 -10.218 1.00 97.81 86 ALA A O 1
ATOM 706 N N . ILE A 1 87 ? 2.232 -3.370 -11.389 1.00 98.00 87 ILE A N 1
ATOM 707 C CA . ILE A 1 87 ? 3.559 -2.779 -11.581 1.00 98.00 87 ILE A CA 1
ATOM 708 C C . ILE A 1 87 ? 3.834 -2.685 -13.085 1.00 98.00 87 ILE A C 1
ATOM 710 O O . ILE A 1 87 ? 3.932 -3.707 -13.761 1.00 98.00 87 ILE A O 1
ATOM 714 N N . GLY A 1 88 ? 3.952 -1.466 -13.610 1.00 95.81 88 GLY A N 1
ATOM 715 C CA . GLY A 1 88 ? 4.295 -1.205 -15.011 1.00 95.81 88 GLY A CA 1
ATOM 716 C C . GLY A 1 88 ? 5.808 -1.159 -15.217 1.00 95.81 88 GLY A C 1
ATOM 717 O O . GLY A 1 88 ? 6.498 -0.437 -14.506 1.00 95.81 88 GLY A O 1
ATOM 718 N N . ASN A 1 89 ? 6.343 -1.928 -16.170 1.00 93.94 89 ASN A N 1
ATOM 719 C CA . ASN A 1 89 ? 7.777 -1.928 -16.516 1.00 93.94 89 ASN A CA 1
ATOM 720 C C . ASN A 1 89 ? 8.706 -1.958 -15.283 1.00 93.94 89 ASN A C 1
ATOM 722 O O . ASN A 1 89 ? 9.698 -1.233 -15.210 1.00 93.94 89 ASN A O 1
ATOM 726 N N . GLY A 1 90 ? 8.337 -2.757 -14.279 1.00 93.25 90 GLY A N 1
ATOM 727 C CA . GLY A 1 90 ? 9.004 -2.760 -12.986 1.00 93.25 90 GLY A CA 1
ATOM 728 C C . GLY A 1 90 ? 10.404 -3.352 -13.053 1.00 93.25 90 GLY A C 1
ATOM 729 O O . GLY A 1 90 ? 10.602 -4.377 -13.699 1.00 93.25 90 GLY A O 1
ATOM 730 N N . TRP A 1 91 ? 11.360 -2.768 -12.337 1.00 91.44 91 TRP A N 1
ATOM 731 C CA . TRP A 1 91 ? 12.640 -3.411 -12.045 1.00 91.44 91 TRP A CA 1
ATOM 732 C C . TRP A 1 91 ? 12.457 -4.338 -10.837 1.00 91.44 91 TRP A C 1
ATOM 734 O O . TRP A 1 91 ? 12.389 -3.874 -9.700 1.00 91.44 91 TRP A O 1
ATOM 744 N N . ILE A 1 92 ? 12.262 -5.629 -11.110 1.00 91.44 92 ILE A N 1
ATOM 745 C CA . ILE A 1 92 ? 11.842 -6.665 -10.150 1.00 91.44 92 ILE A CA 1
ATOM 746 C C . ILE A 1 92 ? 12.922 -7.746 -10.026 1.00 91.44 92 ILE A C 1
ATOM 748 O O . ILE A 1 92 ? 13.278 -8.141 -8.921 1.00 91.44 92 ILE A O 1
ATOM 752 N N . ASP A 1 93 ? 13.457 -8.201 -11.158 1.00 90.00 93 ASP A N 1
ATOM 753 C CA . ASP A 1 93 ? 14.502 -9.215 -11.246 1.00 90.00 93 ASP A CA 1
ATOM 754 C C . ASP A 1 93 ? 15.612 -8.741 -12.199 1.00 90.00 93 ASP A C 1
ATOM 756 O O . ASP A 1 93 ? 15.550 -8.965 -13.413 1.00 90.00 93 ASP A O 1
ATOM 760 N N . PRO A 1 94 ? 16.649 -8.077 -11.664 1.00 84.81 94 PRO A N 1
ATOM 761 C CA . PRO A 1 94 ? 17.751 -7.561 -12.463 1.00 84.81 94 PRO A CA 1
ATOM 762 C C . PRO A 1 94 ? 18.408 -8.634 -13.338 1.00 84.81 94 PRO A C 1
ATOM 764 O O . PRO A 1 94 ? 18.719 -8.374 -14.499 1.00 84.81 94 PRO A O 1
ATOM 767 N N . TYR A 1 95 ? 18.591 -9.847 -12.810 1.00 84.38 95 TYR A N 1
ATOM 768 C CA . TYR A 1 95 ? 19.303 -10.912 -13.512 1.00 84.38 95 TYR A CA 1
ATOM 769 C C . TYR A 1 95 ? 18.597 -11.289 -14.819 1.00 84.38 95 TYR A C 1
ATOM 771 O O . TYR A 1 95 ? 19.239 -11.368 -15.865 1.00 84.38 95 TYR A O 1
ATOM 779 N N . HIS A 1 96 ? 17.273 -11.441 -14.778 1.00 82.94 96 HIS A N 1
ATOM 780 C CA . HIS A 1 96 ? 16.481 -11.790 -15.959 1.00 82.94 96 HIS A CA 1
ATOM 781 C C . HIS A 1 96 ? 16.139 -10.581 -16.846 1.00 82.94 96 HIS A C 1
ATOM 783 O O . HIS A 1 96 ? 15.854 -10.749 -18.029 1.00 82.94 96 HIS A O 1
ATOM 789 N N . GLN A 1 97 ? 16.181 -9.356 -16.314 1.00 83.56 97 GLN A N 1
ATOM 790 C CA . GLN A 1 97 ? 15.820 -8.143 -17.058 1.00 83.56 97 GLN A CA 1
ATOM 791 C C . GLN A 1 97 ? 16.979 -7.502 -17.831 1.00 83.56 97 GLN A C 1
ATOM 793 O O . GLN A 1 97 ? 16.732 -6.737 -18.762 1.00 83.56 97 GLN A O 1
ATOM 798 N N . TYR A 1 98 ? 18.234 -7.809 -17.491 1.00 71.12 98 TYR A N 1
ATOM 799 C CA . TYR A 1 98 ? 19.405 -7.275 -18.201 1.00 71.12 98 TYR A CA 1
ATOM 800 C C . TYR A 1 98 ? 19.812 -8.068 -19.455 1.00 71.12 98 TYR A C 1
ATOM 802 O O . TYR A 1 98 ? 20.783 -7.698 -20.115 1.00 71.12 98 TYR A O 1
ATOM 810 N N . ALA A 1 99 ? 19.027 -9.065 -19.879 1.00 67.56 99 ALA A N 1
ATOM 811 C CA . ALA A 1 99 ? 19.131 -9.693 -21.203 1.00 67.56 99 ALA A CA 1
ATOM 812 C C . ALA A 1 99 ? 18.617 -8.769 -22.337 1.00 67.56 99 ALA A C 1
ATOM 814 O O . ALA A 1 99 ? 17.930 -9.193 -23.264 1.00 67.56 99 ALA A O 1
ATOM 815 N N . GLY A 1 100 ? 18.936 -7.472 -22.270 1.00 61.66 100 GLY A N 1
ATOM 816 C CA . GLY A 1 100 ? 18.451 -6.458 -23.208 1.00 61.66 100 GLY A CA 1
ATOM 817 C C . GLY A 1 100 ? 18.922 -6.677 -24.648 1.00 61.66 100 GLY A C 1
ATOM 818 O O . GLY A 1 100 ? 18.284 -6.178 -25.568 1.00 61.66 100 GLY A O 1
ATOM 819 N N . ALA A 1 101 ? 19.997 -7.445 -24.854 1.00 63.12 101 ALA A N 1
ATOM 820 C CA . ALA A 1 101 ? 20.486 -7.804 -26.184 1.00 63.12 101 ALA A CA 1
ATOM 821 C C . ALA A 1 101 ? 19.476 -8.663 -26.964 1.00 63.12 101 ALA A C 1
ATOM 823 O O . ALA A 1 101 ? 19.240 -8.386 -28.137 1.00 63.12 101 ALA A O 1
ATOM 824 N N . ASP A 1 102 ? 18.826 -9.632 -26.314 1.00 67.25 102 ASP A N 1
ATOM 825 C CA . ASP A 1 102 ? 17.817 -10.483 -26.960 1.00 67.25 102 ASP A CA 1
ATOM 826 C C . ASP A 1 102 ? 16.546 -9.685 -27.278 1.00 67.25 102 ASP A C 1
ATOM 828 O O . ASP A 1 102 ? 15.968 -9.823 -28.356 1.00 67.25 102 ASP A O 1
ATOM 832 N N . ALA A 1 103 ? 16.150 -8.784 -26.372 1.00 70.81 103 ALA A N 1
ATOM 833 C CA . ALA A 1 103 ? 15.032 -7.871 -26.598 1.00 70.81 103 ALA A CA 1
ATOM 834 C C . ALA A 1 103 ? 15.308 -6.876 -27.741 1.00 70.81 103 ALA A C 1
ATOM 836 O O . ALA A 1 103 ? 14.408 -6.580 -28.520 1.00 70.81 103 ALA A O 1
ATOM 837 N N . ALA A 1 104 ? 16.541 -6.371 -27.853 1.00 70.62 104 ALA A N 1
ATOM 838 C CA . ALA A 1 104 ? 16.945 -5.442 -28.908 1.00 70.62 104 ALA A CA 1
ATOM 839 C C . ALA A 1 104 ? 17.138 -6.128 -30.270 1.00 70.62 104 ALA A C 1
ATOM 841 O O . ALA A 1 104 ? 16.908 -5.503 -31.298 1.00 70.62 104 ALA A O 1
ATOM 842 N N . TYR A 1 105 ? 17.563 -7.394 -30.289 1.00 72.56 105 TYR A N 1
ATOM 843 C CA . TYR A 1 105 ? 17.748 -8.170 -31.518 1.00 72.56 105 TYR A CA 1
ATOM 844 C C . TYR A 1 105 ? 16.420 -8.610 -32.154 1.00 72.56 105 TYR A C 1
ATOM 846 O O . TYR A 1 105 ? 16.335 -8.752 -33.371 1.00 72.56 105 TYR A O 1
ATOM 854 N N . ALA A 1 106 ? 15.385 -8.829 -31.342 1.00 65.50 106 ALA A N 1
ATOM 855 C CA . ALA A 1 106 ? 14.060 -9.242 -31.801 1.00 65.50 106 ALA A CA 1
ATOM 856 C C . ALA A 1 106 ? 13.153 -8.078 -32.269 1.00 65.50 106 ALA A C 1
ATOM 858 O O . ALA A 1 106 ? 11.985 -8.329 -32.580 1.00 65.50 106 ALA A O 1
ATOM 859 N N . ALA A 1 107 ? 13.662 -6.838 -32.291 1.00 52.81 107 ALA A N 1
ATOM 860 C CA . ALA A 1 107 ? 12.929 -5.612 -32.629 1.00 52.81 107 ALA A CA 1
ATOM 861 C C . ALA A 1 107 ? 13.278 -5.059 -34.021 1.00 52.81 107 ALA A C 1
ATOM 863 O O . ALA A 1 107 ? 14.461 -5.134 -34.422 1.00 52.81 107 ALA A O 1
#

pLDDT: mean 86.55, std 13.77, range [47.53, 98.0]

Radius of gyration: 18.06 Å; chains: 1; bounding box: 37×24×60 Å

Sequence (107 aa):
DHEVNTDFTYFLEEFLLFYKNLFLQPNNHNKNDNTNALPIPTTKCRIYMTGESHAGHYIPSMMDFILSRTSQNDRIRVDIQFAGAAIGNGWIDPYHQYAGADAAYAA